Protein AF-A0A3C0PLE2-F1 (afdb_monomer)

Radius of gyration: 24.41 Å; Cα contacts (8 Å, |Δi|>4): 109; chains: 1; bounding box: 42×30×70 Å

Mean predicted aligned error: 6.62 Å

Secondary structure (DSSP, 8-state):
----HHHHHHHHHHHH-HHHHHHHHHHHHHHHHHHTHHHHT--S-S-EEETTEEE-TTTS--BGGGTT-S-SSBP-TTSHHHHHHHHHTS-GGGGT-HHHHHHHHH-

pLDDT: mean 91.85, std 6.39, range [61.78, 97.88]

Structure (mmCIF, N/CA/C/O backbone):
data_AF-A0A3C0PLE2-F1
#
_entry.id   AF-A0A3C0PL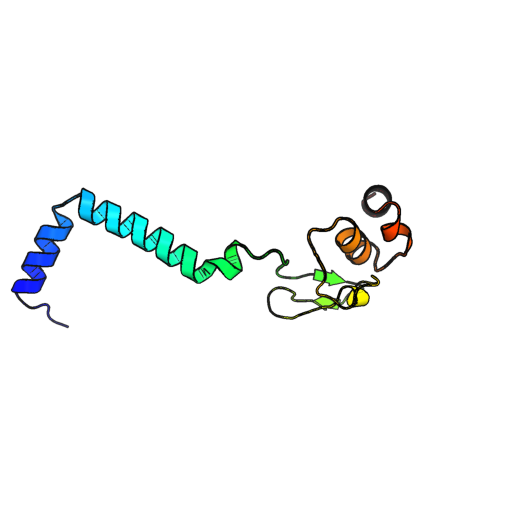E2-F1
#
loop_
_atom_site.group_PDB
_atom_site.id
_atom_site.type_symbol
_atom_site.label_atom_id
_atom_site.label_alt_id
_atom_site.label_comp_id
_atom_site.label_asym_id
_atom_site.label_entity_id
_atom_site.label_seq_id
_atom_site.pdbx_PDB_ins_code
_atom_site.Cartn_x
_atom_site.Cartn_y
_atom_site.Cartn_z
_atom_site.occupancy
_atom_site.B_iso_or_equiv
_atom_site.auth_seq_id
_atom_site.auth_comp_id
_atom_site.auth_asym_id
_atom_site.auth_atom_id
_atom_site.pdbx_PDB_model_num
ATOM 1 N N . MET A 1 1 ? -11.882 -18.186 33.638 1.00 61.78 1 MET A N 1
ATOM 2 C CA . MET A 1 1 ? -11.390 -17.072 34.486 1.00 61.78 1 MET A CA 1
ATOM 3 C C . MET A 1 1 ? -12.573 -16.410 35.198 1.00 61.78 1 MET A C 1
ATOM 5 O O . MET A 1 1 ? -13.479 -15.935 34.525 1.00 61.78 1 MET A O 1
ATOM 9 N N . LYS A 1 2 ? -12.646 -16.446 36.538 1.00 83.50 2 LYS A N 1
ATOM 10 C CA . LYS A 1 2 ? -13.781 -15.901 37.317 1.00 83.50 2 LYS A CA 1
ATOM 11 C C . LYS A 1 2 ? -13.434 -14.468 37.749 1.00 83.50 2 LYS A C 1
ATOM 13 O O . LYS A 1 2 ? -12.483 -14.277 38.495 1.00 83.50 2 LYS A O 1
ATOM 18 N N . LEU A 1 3 ? -14.164 -13.458 37.266 1.00 83.38 3 LEU A N 1
ATOM 19 C CA . LEU A 1 3 ? -13.929 -12.059 37.663 1.00 83.38 3 LEU A CA 1
ATOM 20 C C . LEU A 1 3 ? -14.190 -11.871 39.165 1.00 83.38 3 LEU A C 1
ATOM 22 O O . LEU A 1 3 ? -15.225 -12.323 39.668 1.00 83.38 3 LEU A O 1
ATOM 26 N N . SER A 1 4 ? -13.291 -11.166 39.859 1.00 92.56 4 SER A N 1
ATOM 27 C CA . SER A 1 4 ? -13.497 -10.789 41.261 1.00 92.56 4 SER A CA 1
ATOM 28 C C . SER A 1 4 ? -14.770 -9.934 41.417 1.00 92.56 4 SER A C 1
ATOM 30 O O . SER A 1 4 ? -15.156 -9.228 40.475 1.00 92.56 4 SER A O 1
ATOM 32 N N . PRO A 1 5 ? -15.435 -9.951 42.587 1.00 91.38 5 PRO A N 1
ATOM 33 C CA . PRO A 1 5 ? -16.635 -9.143 42.832 1.00 91.38 5 PRO A CA 1
ATOM 34 C C . PRO A 1 5 ? -16.427 -7.646 42.548 1.00 91.38 5 PRO A C 1
ATOM 36 O O . PRO A 1 5 ? -17.301 -6.990 41.978 1.00 91.38 5 PRO A O 1
ATOM 39 N N . LEU A 1 6 ? -15.235 -7.125 42.858 1.00 91.75 6 LEU A N 1
ATOM 40 C CA . LEU A 1 6 ? -14.853 -5.741 42.584 1.00 91.75 6 LEU A CA 1
ATOM 41 C C . LEU A 1 6 ? -14.789 -5.446 41.076 1.00 91.75 6 LEU A C 1
ATOM 43 O O . LEU A 1 6 ? -15.358 -4.455 40.615 1.00 91.75 6 LEU A O 1
ATOM 47 N N . ASN A 1 7 ? -14.159 -6.324 40.290 1.00 91.81 7 ASN A N 1
ATOM 48 C CA . ASN A 1 7 ? -14.051 -6.144 38.840 1.00 91.81 7 ASN A CA 1
ATOM 49 C C . ASN A 1 7 ? -15.401 -6.314 38.133 1.00 91.81 7 ASN A C 1
ATOM 51 O O . ASN A 1 7 ? -15.686 -5.587 37.183 1.00 91.81 7 ASN A O 1
ATOM 55 N N . LYS A 1 8 ? -16.282 -7.192 38.633 1.00 92.12 8 LYS A N 1
ATOM 56 C CA . LYS A 1 8 ? -17.668 -7.293 38.143 1.00 92.12 8 LYS A CA 1
ATOM 57 C C . LYS A 1 8 ? -18.437 -5.987 38.338 1.00 92.12 8 LYS A C 1
ATOM 59 O O . LYS A 1 8 ? -19.123 -5.536 37.421 1.00 92.12 8 LYS A O 1
ATOM 64 N N . ARG A 1 9 ? -18.301 -5.356 39.510 1.00 92.50 9 ARG A N 1
ATOM 65 C CA . ARG A 1 9 ? -18.958 -4.074 39.802 1.00 92.50 9 ARG A CA 1
ATOM 66 C C . ARG A 1 9 ? -18.409 -2.947 38.927 1.00 92.50 9 ARG A C 1
ATOM 68 O O . ARG A 1 9 ? -19.197 -2.190 38.367 1.00 92.50 9 ARG A O 1
ATOM 75 N N . ARG A 1 10 ? -17.086 -2.878 38.742 1.00 93.44 10 ARG A N 1
ATOM 76 C CA . ARG A 1 10 ? -16.444 -1.915 37.827 1.00 93.44 10 ARG A CA 1
ATOM 77 C C . ARG A 1 10 ? -16.933 -2.083 36.388 1.00 93.44 10 ARG A C 1
ATOM 79 O O . ARG A 1 10 ? -17.320 -1.095 35.774 1.00 93.44 10 ARG A O 1
ATOM 86 N N . LEU A 1 11 ? -17.005 -3.318 35.888 1.00 89.38 11 LEU A N 1
ATOM 87 C CA . LEU A 1 11 ? -17.506 -3.603 34.541 1.00 89.38 11 LEU A CA 1
ATOM 88 C C . LEU A 1 11 ? -18.986 -3.221 34.378 1.00 89.38 11 LEU A C 1
ATOM 90 O O . LEU A 1 11 ? -19.367 -2.666 33.351 1.00 89.38 11 LEU A O 1
ATOM 94 N N . SER A 1 12 ? -19.816 -3.477 35.392 1.00 91.50 12 SER A N 1
ATOM 95 C CA . SER A 1 12 ? -21.223 -3.052 35.396 1.00 91.50 12 SER A CA 1
ATOM 96 C C . SER A 1 12 ? -21.356 -1.525 35.357 1.00 91.50 12 SER A C 1
ATOM 98 O O . SER A 1 12 ? -22.092 -0.992 34.529 1.00 91.50 12 SER A O 1
ATOM 100 N N . ASN A 1 13 ? -20.588 -0.809 36.186 1.00 92.69 13 ASN A N 1
ATOM 101 C CA . ASN A 1 13 ? -20.573 0.656 36.194 1.00 92.69 13 ASN A CA 1
ATOM 102 C C . ASN A 1 13 ? -20.084 1.234 34.858 1.00 92.69 13 ASN A C 1
ATOM 104 O O . ASN A 1 13 ? -20.672 2.186 34.352 1.00 92.69 13 ASN A O 1
ATOM 108 N N . PHE A 1 14 ? -19.055 0.628 34.263 1.00 93.12 14 PHE A N 1
ATOM 109 C CA . PHE A 1 14 ? -18.540 1.011 32.952 1.00 93.12 14 PHE A CA 1
ATOM 110 C C . PHE A 1 14 ? -19.605 0.857 31.857 1.00 93.12 14 PHE A C 1
ATOM 112 O O . PHE A 1 14 ? -19.877 1.808 31.131 1.00 93.12 14 PHE A O 1
ATOM 119 N N . LYS A 1 15 ? -20.283 -0.299 31.796 1.00 92.12 15 LYS A N 1
ATOM 120 C CA . LYS A 1 15 ? -21.345 -0.567 30.808 1.00 92.12 15 LYS A CA 1
ATOM 121 C C . LYS A 1 15 ? -22.569 0.345 30.960 1.00 92.12 15 LYS A C 1
ATOM 123 O O . LYS A 1 15 ? -23.240 0.617 29.970 1.00 92.12 15 LYS A O 1
ATOM 128 N N . LYS A 1 16 ? -22.869 0.824 32.174 1.00 95.25 16 LYS A N 1
ATOM 129 C CA . LYS A 1 16 ? -23.956 1.792 32.418 1.00 95.25 16 LYS A CA 1
ATOM 130 C C . LYS A 1 16 ? -23.621 3.203 31.924 1.00 95.25 16 LYS A C 1
ATOM 132 O O . LYS A 1 16 ? -24.532 3.972 31.625 1.00 95.25 16 LYS A O 1
ATOM 137 N N . ASN A 1 17 ? -22.340 3.555 31.824 1.00 95.38 17 ASN A N 1
ATOM 138 C CA . ASN A 1 17 ? -21.914 4.850 31.312 1.00 95.38 17 ASN A CA 1
ATOM 139 C C . ASN A 1 17 ? -21.806 4.808 29.780 1.00 95.38 17 ASN A C 1
ATOM 141 O O . ASN A 1 17 ? -20.803 4.359 29.226 1.00 95.38 17 ASN A O 1
ATOM 145 N N . ARG A 1 18 ? -22.825 5.337 29.086 1.00 93.06 18 ARG A N 1
ATOM 14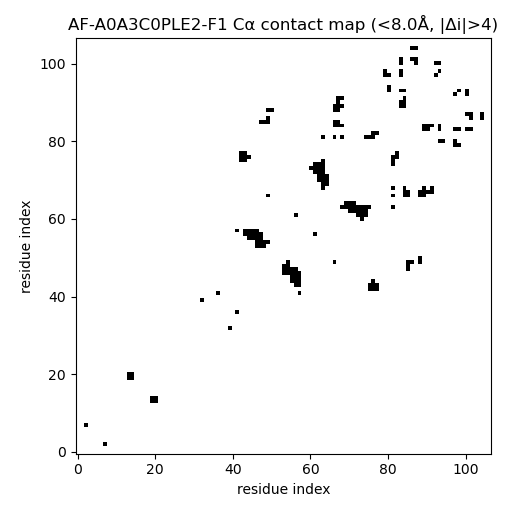6 C CA . ARG A 1 18 ? -22.847 5.373 27.613 1.00 93.06 18 ARG A CA 1
ATOM 147 C C . ARG A 1 18 ? -21.624 6.072 27.013 1.00 93.06 18 ARG A C 1
ATOM 149 O O . ARG A 1 18 ? -21.128 5.608 25.993 1.00 93.06 18 ARG A O 1
ATOM 156 N N . ARG A 1 19 ? -21.111 7.139 27.644 1.00 96.00 19 ARG A N 1
ATOM 157 C CA . ARG A 1 19 ? -19.917 7.854 27.158 1.00 96.00 19 ARG A CA 1
ATOM 158 C C . ARG A 1 19 ? -18.678 6.971 27.242 1.00 96.00 19 ARG A C 1
ATOM 160 O O . ARG A 1 19 ? -17.939 6.899 26.276 1.00 96.00 19 ARG A O 1
ATOM 167 N N . ALA A 1 20 ? -18.497 6.252 28.350 1.00 94.81 20 ALA A N 1
ATOM 168 C CA . ALA A 1 20 ? -17.359 5.350 28.525 1.00 94.81 20 ALA A CA 1
ATOM 169 C C . ALA A 1 20 ? -17.347 4.224 27.477 1.00 94.81 20 ALA A C 1
ATOM 171 O O . ALA A 1 20 ? -16.296 3.904 26.927 1.00 94.81 20 ALA A O 1
ATOM 172 N N . VAL A 1 21 ? -18.522 3.671 27.155 1.00 95.94 21 VAL A N 1
ATOM 173 C CA . VAL A 1 21 ? -18.666 2.655 26.102 1.00 95.94 21 VAL A CA 1
ATOM 174 C C . VAL A 1 21 ? -18.339 3.237 24.725 1.00 95.94 21 VAL A C 1
ATOM 176 O O . VAL A 1 21 ? -17.542 2.647 24.003 1.00 95.94 21 VAL A O 1
ATOM 179 N N . TRP A 1 22 ? -18.887 4.404 24.374 1.00 97.31 22 TRP A N 1
ATOM 180 C CA . TRP A 1 22 ? -18.577 5.074 23.105 1.00 97.31 22 TRP A CA 1
ATOM 181 C C . TRP A 1 22 ? -17.097 5.431 22.972 1.00 97.31 22 TRP A C 1
ATOM 183 O O . TRP A 1 22 ? -16.499 5.156 21.936 1.00 97.31 22 TRP A O 1
ATOM 193 N N . SER A 1 23 ? -16.488 5.985 24.022 1.00 97.00 23 SER A N 1
ATOM 194 C CA . SER A 1 23 ? -15.058 6.293 24.042 1.00 97.00 23 SER A CA 1
ATOM 195 C C . SER A 1 23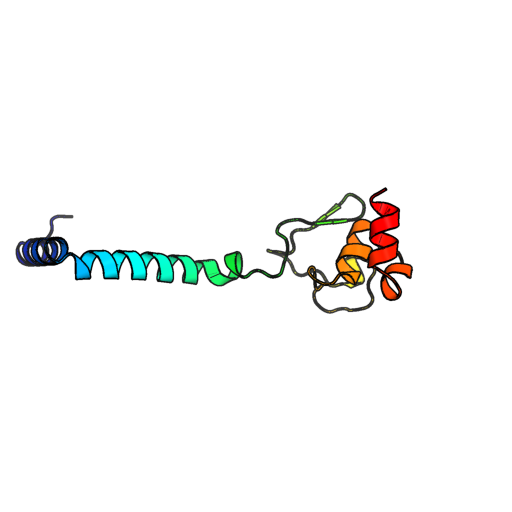 ? -14.209 5.043 23.842 1.00 97.00 23 SER A C 1
ATOM 197 O O . SER A 1 23 ? -13.246 5.101 23.089 1.00 97.00 23 SER A O 1
ATOM 199 N N . LEU A 1 24 ? -14.576 3.913 24.457 1.00 96.69 24 LEU A N 1
ATOM 200 C CA . LEU A 1 24 ? -13.882 2.646 24.229 1.00 96.69 24 LEU A CA 1
ATOM 201 C C . LEU A 1 24 ? -14.008 2.191 22.779 1.00 96.69 24 LEU A C 1
ATOM 203 O O . LEU A 1 24 ? -13.001 1.818 22.200 1.00 96.69 24 LEU A O 1
ATOM 207 N N . PHE A 1 25 ? -15.200 2.252 22.180 1.00 97.44 25 PHE A N 1
ATOM 208 C CA . PHE A 1 25 ? -15.372 1.879 20.773 1.00 97.44 25 PHE A CA 1
ATOM 209 C C . PHE A 1 25 ? -14.543 2.758 19.836 1.00 97.44 25 PHE A C 1
ATOM 211 O O . PHE A 1 25 ? -13.802 2.228 19.014 1.00 97.44 25 PHE A O 1
ATOM 218 N N . ILE A 1 26 ? -14.624 4.082 19.985 1.00 97.75 26 ILE A N 1
ATOM 219 C CA . ILE A 1 26 ? -13.852 5.025 19.165 1.00 97.75 26 ILE A CA 1
ATOM 220 C C . ILE A 1 26 ? -12.355 4.769 19.347 1.00 97.75 26 ILE A C 1
ATOM 222 O O . ILE A 1 26 ? -11.639 4.611 18.364 1.00 97.75 26 ILE A O 1
ATOM 226 N N . PHE A 1 27 ? -11.890 4.664 20.594 1.00 97.69 27 PHE A N 1
ATOM 227 C CA . PHE A 1 27 ? -10.491 4.380 20.891 1.00 97.69 27 PHE A CA 1
ATOM 228 C C . PHE A 1 27 ? -10.044 3.040 20.305 1.00 97.69 27 PHE A C 1
ATOM 230 O O . PHE A 1 27 ? -9.004 2.989 19.667 1.00 97.69 27 PHE A O 1
ATOM 237 N N . SER A 1 28 ? -10.818 1.967 20.473 1.00 97.88 28 SER A N 1
ATOM 238 C CA . SER A 1 28 ? -10.481 0.647 19.937 1.00 97.88 28 SER A CA 1
ATOM 239 C C . SER A 1 28 ? -10.417 0.636 18.414 1.00 97.88 28 SER A C 1
ATOM 241 O O . SER A 1 28 ? -9.542 -0.030 17.871 1.00 97.88 28 SER A O 1
ATOM 243 N N . ILE A 1 29 ? -11.295 1.374 17.727 1.00 97.25 29 ILE A N 1
ATOM 244 C CA . ILE A 1 29 ? -11.239 1.515 16.266 1.00 97.25 29 ILE A CA 1
ATOM 245 C C . ILE A 1 29 ? -9.987 2.291 15.863 1.00 97.25 29 ILE A C 1
ATOM 247 O O . ILE A 1 29 ? -9.212 1.792 15.058 1.00 97.25 29 ILE A O 1
ATOM 251 N N . LEU A 1 30 ? -9.755 3.473 16.440 1.00 96.44 30 LEU A N 1
ATOM 252 C CA . LEU A 1 30 ? -8.586 4.296 16.113 1.00 96.44 30 LEU A CA 1
ATOM 253 C C . LEU A 1 30 ? -7.275 3.561 16.413 1.00 96.44 30 LEU A C 1
ATOM 255 O O . LEU A 1 30 ? -6.373 3.540 15.581 1.00 96.44 30 LEU A O 1
ATOM 259 N N . PHE A 1 31 ? -7.190 2.911 17.572 1.00 96.12 31 PHE A N 1
ATOM 260 C CA . PHE A 1 31 ? -6.051 2.090 17.959 1.00 96.12 31 PHE A CA 1
ATOM 261 C C . PHE A 1 31 ? -5.879 0.898 17.013 1.00 96.12 31 PHE A C 1
ATOM 263 O O . PHE A 1 31 ? -4.782 0.674 16.514 1.00 96.12 31 PHE A O 1
ATOM 270 N N . GLY A 1 32 ? -6.961 0.180 16.701 1.00 96.19 32 GLY A N 1
ATOM 271 C CA . GLY A 1 32 ? -6.937 -0.919 15.738 1.00 96.19 32 GLY A CA 1
ATOM 272 C C . GLY A 1 32 ? -6.420 -0.473 14.371 1.00 96.19 32 GLY A C 1
ATOM 273 O O . GLY A 1 32 ? -5.490 -1.078 13.854 1.00 96.19 32 GLY A O 1
ATOM 274 N N . LEU A 1 33 ? -6.948 0.626 13.825 1.00 94.56 33 LEU A N 1
ATOM 275 C CA . LEU A 1 33 ? -6.482 1.203 12.561 1.00 94.56 33 LEU A CA 1
ATOM 276 C C . LEU A 1 33 ? -5.015 1.642 12.633 1.00 94.56 33 LEU A C 1
ATOM 278 O O . LEU A 1 33 ? -4.287 1.434 11.671 1.00 94.56 33 L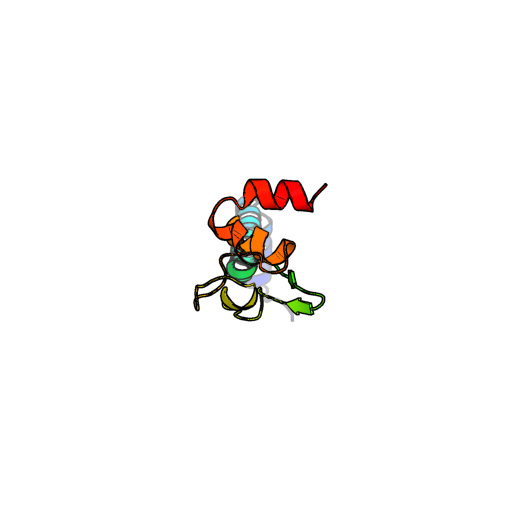EU A O 1
ATOM 282 N N . SER A 1 34 ? -4.559 2.183 13.770 1.00 92.25 34 SER A N 1
ATOM 283 C CA . SER A 1 34 ? -3.158 2.595 13.939 1.00 92.25 34 SER A CA 1
ATOM 284 C C . SER A 1 34 ? -2.171 1.426 13.872 1.00 92.25 34 SER A C 1
ATOM 286 O O . SER A 1 34 ? -1.074 1.592 13.352 1.00 92.25 34 SER A O 1
ATOM 288 N N . LEU A 1 35 ? -2.568 0.230 14.327 1.00 91.88 35 LEU A N 1
ATOM 289 C CA . LEU A 1 35 ? -1.734 -0.973 14.222 1.00 91.88 35 LEU A CA 1
ATOM 290 C C . LEU A 1 35 ? -1.567 -1.442 12.771 1.00 91.88 35 LEU A C 1
ATOM 292 O O . LEU A 1 35 ? -0.561 -2.058 12.443 1.00 91.88 35 LEU A O 1
ATOM 296 N N . PHE A 1 36 ? -2.540 -1.139 11.908 1.00 89.19 36 PHE A N 1
ATOM 297 C CA . PHE A 1 36 ? -2.502 -1.443 10.476 1.00 89.19 36 PHE A CA 1
ATOM 298 C C . PHE A 1 36 ? -2.230 -0.195 9.631 1.00 89.19 36 PHE A C 1
ATOM 300 O O . PHE A 1 36 ? -2.531 -0.190 8.438 1.00 89.19 36 PHE A O 1
ATOM 307 N N . ALA A 1 37 ? -1.674 0.867 10.224 1.00 83.44 37 ALA A N 1
ATOM 308 C CA . ALA A 1 37 ? -1.448 2.126 9.524 1.00 83.44 37 ALA A CA 1
ATOM 309 C C . ALA A 1 37 ? -0.493 1.952 8.341 1.00 83.44 37 ALA A C 1
ATOM 311 O O . ALA A 1 37 ? -0.769 2.480 7.275 1.00 83.44 37 ALA A O 1
ATOM 312 N N . GLU A 1 38 ? 0.563 1.152 8.492 1.00 74.44 38 GLU A N 1
ATOM 313 C CA . GLU A 1 38 ? 1.500 0.864 7.398 1.00 74.44 38 GLU A CA 1
ATOM 314 C C . GLU A 1 38 ? 0.832 0.136 6.222 1.00 74.44 38 GLU A C 1
ATOM 316 O O . GLU A 1 38 ? 1.239 0.320 5.083 1.00 74.44 38 GLU A O 1
ATOM 321 N N . PHE A 1 39 ? -0.225 -0.647 6.471 1.00 78.38 39 PHE A N 1
ATOM 322 C CA . PHE A 1 39 ? -1.000 -1.296 5.411 1.00 78.38 39 PHE A CA 1
ATOM 323 C C . PHE A 1 39 ? -2.051 -0.356 4.807 1.00 78.38 39 PHE A C 1
ATOM 325 O O . PHE A 1 39 ? -2.268 -0.356 3.599 1.00 78.38 39 PHE A O 1
ATOM 332 N N . LEU A 1 40 ? -2.711 0.450 5.644 1.00 75.88 40 LEU A N 1
ATOM 333 C CA . LEU A 1 40 ? -3.782 1.357 5.226 1.00 75.88 40 LEU A CA 1
ATOM 334 C C . LEU A 1 40 ? -3.256 2.608 4.508 1.00 75.88 40 LEU A C 1
ATOM 336 O O . LEU A 1 40 ? -3.907 3.109 3.597 1.00 75.88 40 LEU A O 1
ATOM 340 N N . ALA A 1 41 ? -2.092 3.104 4.920 1.00 74.25 41 ALA A N 1
ATOM 341 C CA . ALA A 1 41 ? -1.387 4.235 4.327 1.00 74.25 41 ALA A CA 1
ATOM 342 C C . ALA A 1 41 ? -0.239 3.771 3.416 1.00 74.25 41 ALA A C 1
ATOM 344 O O . ALA A 1 41 ? 0.726 4.505 3.223 1.00 74.25 41 ALA A O 1
ATOM 345 N N . ASN A 1 42 ? -0.316 2.546 2.887 1.00 74.81 42 ASN A N 1
ATOM 346 C CA . ASN A 1 42 ? 0.713 2.049 1.991 1.00 74.81 42 ASN A CA 1
ATOM 347 C C . ASN A 1 42 ? 0.634 2.782 0.646 1.00 74.81 42 ASN A C 1
ATOM 349 O O . ASN A 1 42 ? -0.388 2.731 -0.038 1.00 74.81 42 ASN A O 1
ATOM 353 N N . ASP A 1 43 ? 1.730 3.413 0.237 1.00 78.69 43 ASP A N 1
ATOM 354 C CA . ASP A 1 43 ? 1.849 4.037 -1.085 1.00 78.69 43 ASP A CA 1
ATOM 355 C C . ASP A 1 43 ? 2.175 3.024 -2.195 1.00 78.69 43 ASP A C 1
ATOM 357 O O . ASP A 1 43 ? 2.265 3.384 -3.371 1.00 78.69 43 ASP A O 1
ATOM 361 N N . LYS A 1 44 ? 2.327 1.743 -1.833 1.00 88.19 44 LYS A N 1
ATOM 362 C CA . LYS A 1 44 ? 2.688 0.656 -2.742 1.00 88.19 44 LYS A CA 1
ATOM 363 C C . LYS A 1 44 ? 1.499 -0.266 -3.030 1.00 88.19 44 LYS A C 1
ATOM 365 O O . LYS A 1 44 ? 0.737 -0.603 -2.120 1.00 88.19 44 LYS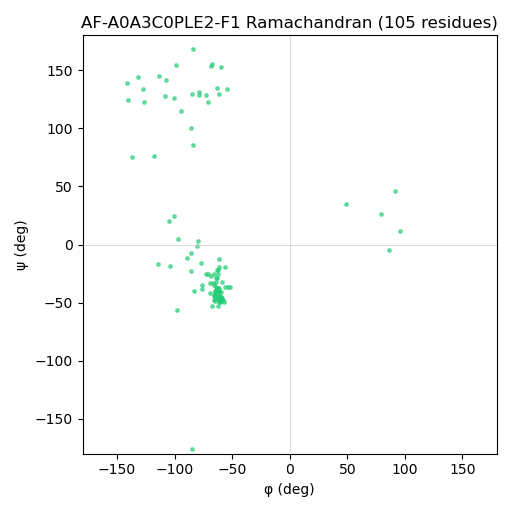 A O 1
ATOM 370 N N . PRO A 1 45 ? 1.358 -0.752 -4.272 1.00 90.38 45 PRO A N 1
ATOM 371 C CA . PRO A 1 45 ? 0.375 -1.772 -4.609 1.00 90.38 45 PRO A CA 1
ATOM 372 C C . PRO A 1 45 ? 0.714 -3.118 -3.950 1.00 90.38 45 PRO A C 1
ATOM 374 O O . PRO A 1 45 ? 1.871 -3.437 -3.674 1.00 90.38 45 PRO A O 1
ATOM 377 N N . ILE A 1 46 ? -0.313 -3.949 -3.743 1.00 89.88 46 ILE A N 1
ATOM 378 C CA . ILE A 1 46 ? -0.144 -5.310 -3.207 1.00 89.88 46 ILE A CA 1
ATOM 379 C C . ILE A 1 46 ? 0.561 -6.212 -4.227 1.00 89.88 46 ILE A C 1
ATOM 381 O O . ILE A 1 46 ? 1.432 -7.000 -3.862 1.00 89.88 46 ILE A O 1
ATOM 385 N N . LEU A 1 47 ? 0.173 -6.095 -5.498 1.00 93.06 47 LEU A N 1
ATOM 386 C CA . LEU A 1 47 ? 0.671 -6.914 -6.595 1.00 93.06 47 LEU A CA 1
ATOM 387 C C . LEU A 1 47 ? 0.832 -6.054 -7.851 1.00 93.06 47 LEU A C 1
ATOM 389 O O . LEU A 1 47 ? -0.040 -5.241 -8.158 1.00 93.06 47 LEU A O 1
ATOM 393 N N . VAL A 1 48 ? 1.919 -6.269 -8.584 1.00 95.00 48 VAL A N 1
ATOM 394 C CA . VAL A 1 48 ? 2.198 -5.650 -9.885 1.00 95.00 48 VAL A CA 1
ATOM 395 C C . VAL A 1 48 ? 2.517 -6.754 -10.878 1.00 95.00 48 VAL A C 1
ATOM 397 O O . VAL A 1 48 ? 3.293 -7.652 -10.567 1.00 95.00 48 VAL A O 1
ATOM 400 N N . SER A 1 49 ? 1.925 -6.693 -12.070 1.00 94.31 49 SER A N 1
ATOM 401 C CA . SER A 1 49 ? 2.339 -7.539 -13.187 1.00 94.31 49 SER A CA 1
ATOM 402 C C . SER A 1 49 ? 3.220 -6.728 -14.123 1.00 94.31 49 SER A C 1
ATOM 404 O O . SER A 1 49 ? 2.813 -5.655 -14.563 1.00 94.31 49 SER A O 1
ATOM 406 N N . TYR A 1 50 ? 4.412 -7.239 -14.414 1.00 96.00 50 TYR A N 1
ATOM 407 C CA . TYR A 1 50 ? 5.355 -6.613 -15.330 1.00 96.00 50 TYR A CA 1
ATOM 408 C C . TYR A 1 50 ? 6.024 -7.691 -16.181 1.00 96.00 50 TYR A C 1
ATOM 410 O O . TYR A 1 50 ? 6.562 -8.660 -15.651 1.00 96.00 50 TYR A O 1
ATOM 418 N N . ARG A 1 51 ? 5.934 -7.555 -17.512 1.00 93.81 51 ARG A N 1
ATOM 419 C CA . ARG A 1 51 ? 6.484 -8.504 -18.505 1.00 93.81 51 ARG A CA 1
ATOM 420 C C . ARG A 1 51 ? 6.129 -9.984 -18.247 1.00 93.81 51 ARG A C 1
ATOM 422 O O . ARG A 1 51 ? 6.913 -10.879 -18.541 1.00 93.81 51 ARG A O 1
ATOM 429 N N . GLY A 1 52 ? 4.928 -10.244 -17.723 1.00 93.38 52 GLY A N 1
ATOM 430 C CA . GLY A 1 52 ? 4.435 -11.597 -17.429 1.00 93.38 52 GLY A CA 1
ATOM 431 C C . GLY A 1 52 ? 4.840 -12.152 -16.059 1.00 93.38 52 GLY A C 1
ATOM 432 O O . GLY A 1 52 ? 4.348 -13.211 -15.673 1.00 93.38 52 GLY A O 1
ATOM 433 N N . GLU A 1 53 ? 5.663 -11.433 -15.296 1.00 94.69 53 GLU A N 1
ATOM 434 C CA . GLU A 1 53 ? 6.028 -11.782 -13.923 1.00 94.69 53 GLU A CA 1
ATOM 435 C C . GLU A 1 53 ? 5.191 -10.996 -12.904 1.00 94.69 53 GLU A C 1
ATOM 437 O O . GLU A 1 53 ? 4.659 -9.919 -13.197 1.00 94.69 53 GLU A O 1
ATOM 442 N N . LEU A 1 54 ? 5.044 -11.561 -11.703 1.00 96.12 54 LEU A N 1
ATOM 443 C CA . LEU A 1 54 ? 4.308 -10.958 -10.594 1.00 96.12 54 LEU A CA 1
ATOM 444 C C . LEU A 1 54 ? 5.270 -10.489 -9.503 1.00 96.12 54 LEU A C 1
ATOM 446 O O . LEU A 1 54 ? 6.063 -11.265 -8.975 1.00 96.12 54 LEU A O 1
ATOM 450 N N . PHE A 1 55 ? 5.123 -9.228 -9.122 1.00 95.62 55 PHE A N 1
ATOM 451 C CA . PHE A 1 55 ? 5.900 -8.545 -8.095 1.00 95.62 55 PHE A CA 1
ATOM 452 C C . PHE A 1 55 ? 4.984 -8.204 -6.917 1.00 95.62 55 PHE A C 1
ATOM 454 O O . PHE A 1 55 ? 3.818 -7.866 -7.129 1.00 95.62 55 PHE A O 1
ATOM 461 N N . MET A 1 56 ? 5.494 -8.260 -5.679 1.00 94.56 56 MET A N 1
ATOM 462 C CA . MET A 1 56 ? 4.735 -7.944 -4.452 1.00 94.56 56 MET A CA 1
ATOM 463 C C . MET A 1 56 ? 5.342 -6.744 -3.692 1.00 94.56 56 MET A C 1
ATOM 465 O O . MET A 1 56 ? 6.008 -6.941 -2.673 1.00 94.56 56 MET A O 1
ATOM 469 N N . PRO A 1 57 ? 5.142 -5.492 -4.154 1.00 92.75 57 PRO A N 1
ATOM 470 C CA . PRO A 1 57 ? 5.812 -4.314 -3.585 1.00 92.75 57 PRO A CA 1
ATOM 471 C C . PRO A 1 57 ? 5.475 -4.004 -2.123 1.00 92.75 57 PRO A C 1
ATOM 473 O O . PRO A 1 57 ? 6.239 -3.340 -1.431 1.00 92.75 57 PRO A O 1
ATOM 476 N N . VAL A 1 58 ? 4.332 -4.486 -1.627 1.00 89.31 58 VAL A N 1
ATOM 477 C CA . VAL A 1 58 ? 3.953 -4.340 -0.212 1.00 89.31 58 VAL A CA 1
ATOM 478 C C . VAL A 1 58 ? 4.876 -5.108 0.741 1.00 89.31 58 VAL A C 1
ATOM 480 O O . VAL A 1 58 ? 4.998 -4.725 1.901 1.00 89.31 58 VAL A O 1
ATOM 483 N N . THR A 1 59 ? 5.534 -6.178 0.282 1.00 88.31 59 THR A N 1
ATOM 484 C CA . THR A 1 59 ? 6.424 -7.001 1.121 1.00 88.31 59 THR A CA 1
ATOM 485 C C . THR A 1 59 ? 7.887 -6.954 0.701 1.00 88.31 59 THR A C 1
ATOM 487 O O . THR A 1 59 ? 8.741 -7.351 1.492 1.00 88.31 59 THR A O 1
ATOM 490 N N . GLN A 1 60 ? 8.186 -6.498 -0.517 1.00 90.31 60 GLN A N 1
ATOM 491 C CA . GLN A 1 60 ? 9.531 -6.509 -1.086 1.00 90.31 60 GLN A CA 1
ATOM 492 C C . GLN A 1 60 ? 9.890 -5.160 -1.702 1.00 90.31 60 GLN A C 1
ATOM 494 O O . GLN A 1 60 ? 9.056 -4.496 -2.315 1.00 90.31 60 GLN A O 1
ATOM 499 N N . PHE A 1 61 ? 11.162 -4.792 -1.572 1.00 93.12 61 PHE A N 1
ATOM 500 C CA . PHE A 1 61 ? 11.726 -3.619 -2.226 1.00 93.12 61 PHE A CA 1
ATOM 501 C C . PHE A 1 61 ? 12.031 -3.937 -3.692 1.00 93.12 61 PHE A C 1
ATOM 503 O O . PHE A 1 61 ? 12.755 -4.893 -3.979 1.00 93.12 61 PHE A O 1
ATOM 510 N N . TYR A 1 62 ? 11.545 -3.095 -4.602 1.00 95.06 62 TYR A N 1
ATOM 511 C CA . TYR A 1 62 ? 11.922 -3.135 -6.013 1.00 95.06 62 TYR A CA 1
ATOM 512 C C . TYR A 1 62 ? 12.402 -1.750 -6.448 1.00 95.06 62 TYR A C 1
ATOM 514 O O . TYR A 1 62 ? 11.642 -0.784 -6.308 1.00 95.06 62 TYR A O 1
ATOM 522 N N . PRO A 1 63 ? 13.643 -1.629 -6.958 1.00 96.06 63 PRO A N 1
ATOM 523 C CA . PRO A 1 63 ? 14.099 -0.373 -7.520 1.00 96.06 63 PRO A CA 1
ATOM 524 C C . PRO A 1 63 ? 13.342 -0.067 -8.811 1.00 96.06 63 PRO A C 1
ATOM 526 O O . PRO A 1 63 ? 12.916 -0.989 -9.510 1.00 96.06 63 PRO A O 1
ATOM 529 N N . GLU A 1 64 ? 13.225 1.206 -9.164 1.00 95.00 64 GLU A N 1
ATOM 530 C CA . GLU A 1 64 ? 12.560 1.639 -10.398 1.00 95.00 64 GLU A CA 1
ATOM 531 C C . GLU A 1 64 ? 13.196 1.054 -11.665 1.00 95.00 64 GLU A C 1
ATOM 533 O O . GLU A 1 64 ? 12.484 0.669 -12.596 1.00 95.00 64 GLU A O 1
ATOM 538 N N . THR A 1 65 ? 14.515 0.824 -11.647 1.00 95.69 65 THR A N 1
ATOM 539 C CA . TH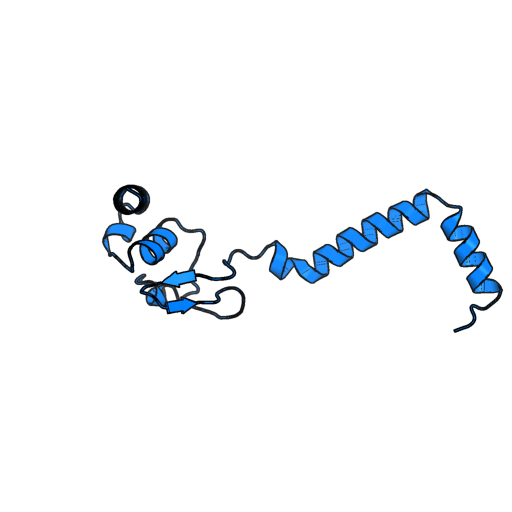R A 1 65 ? 15.226 0.105 -12.721 1.00 95.69 65 THR A CA 1
ATOM 540 C C . THR A 1 65 ? 14.668 -1.291 -13.008 1.00 95.69 65 THR A C 1
ATOM 542 O O . THR A 1 65 ? 14.914 -1.843 -14.077 1.00 95.69 65 THR A O 1
ATOM 545 N N . THR A 1 66 ? 13.913 -1.893 -12.081 1.00 95.88 66 THR A N 1
ATOM 546 C CA . THR A 1 66 ? 13.211 -3.171 -12.314 1.00 95.88 66 THR A CA 1
ATOM 547 C C . THR A 1 66 ? 12.152 -3.033 -13.406 1.00 95.88 66 THR A C 1
ATOM 549 O O . THR A 1 66 ? 11.969 -3.950 -14.204 1.00 95.88 66 THR A O 1
ATOM 552 N N . PHE A 1 67 ? 11.476 -1.885 -13.461 1.00 96.12 67 PHE A N 1
ATOM 553 C CA . PHE A 1 67 ? 10.371 -1.619 -14.381 1.00 96.12 67 PHE A CA 1
ATOM 554 C C . PHE A 1 67 ? 10.803 -0.858 -15.641 1.00 96.12 67 PHE A C 1
ATOM 556 O O . PHE A 1 67 ? 9.960 -0.536 -16.471 1.00 96.12 67 PHE A O 1
ATOM 563 N N . GLY A 1 68 ? 12.109 -0.624 -15.811 1.00 93.88 68 GLY A N 1
ATOM 564 C CA . GLY A 1 68 ? 12.672 0.096 -16.955 1.00 93.88 68 GLY A CA 1
ATOM 565 C C . GLY A 1 68 ? 12.933 1.583 -16.714 1.00 93.88 68 GLY A C 1
ATOM 566 O O . GLY A 1 68 ? 13.198 2.280 -17.683 1.00 93.88 68 GLY A O 1
ATOM 567 N N . GLY A 1 69 ? 12.859 2.056 -15.465 1.00 93.88 69 GLY A N 1
ATOM 568 C CA . GLY A 1 69 ? 13.275 3.413 -15.098 1.00 93.88 69 GLY A CA 1
ATOM 569 C C . GLY A 1 69 ? 14.777 3.528 -14.821 1.00 93.88 69 GLY A C 1
ATOM 570 O O . GLY A 1 69 ? 15.518 2.543 -14.909 1.00 93.88 69 GLY A O 1
ATOM 571 N N . ASP A 1 70 ? 15.219 4.713 -14.406 1.00 92.94 70 ASP A N 1
ATOM 572 C CA . ASP A 1 70 ? 16.647 5.022 -14.216 1.00 92.94 70 ASP A CA 1
ATOM 573 C C . ASP A 1 70 ? 17.075 5.050 -12.744 1.00 92.94 70 ASP A C 1
ATOM 575 O O . ASP A 1 70 ? 18.265 4.934 -12.406 1.00 92.94 70 ASP A O 1
ATOM 579 N N . PHE A 1 71 ? 16.113 5.172 -11.829 1.00 93.00 71 PHE A N 1
ATOM 580 C CA . PHE A 1 71 ? 16.410 5.321 -10.414 1.00 93.00 71 PHE A CA 1
ATOM 581 C C . PHE A 1 71 ? 16.629 3.976 -9.708 1.00 93.00 71 PHE A C 1
ATOM 583 O O . PHE A 1 71 ? 15.819 3.050 -9.739 1.00 93.00 71 PHE A O 1
ATOM 590 N N . LYS A 1 72 ? 17.741 3.878 -8.969 1.00 94.31 72 LYS A N 1
ATOM 591 C CA . LYS A 1 72 ? 18.050 2.726 -8.092 1.00 94.31 72 LYS A CA 1
ATOM 592 C C . LYS A 1 72 ? 17.322 2.781 -6.743 1.00 94.31 72 LYS A C 1
ATOM 594 O O . LYS A 1 72 ? 17.570 1.946 -5.874 1.00 94.31 72 LYS A O 1
ATOM 599 N N . THR A 1 73 ? 16.482 3.789 -6.539 1.00 93.88 73 THR A N 1
ATOM 600 C CA . THR A 1 73 ? 15.616 3.930 -5.368 1.00 93.88 73 THR A CA 1
ATOM 601 C C . THR A 1 73 ? 14.330 3.147 -5.562 1.00 93.88 73 THR A C 1
ATOM 603 O O . THR A 1 73 ? 14.035 2.689 -6.662 1.00 93.88 73 THR A O 1
ATOM 606 N N . GLU A 1 74 ? 13.570 2.985 -4.481 1.00 93.00 74 GLU A N 1
ATOM 607 C CA . GLU A 1 74 ? 12.265 2.338 -4.547 1.00 93.00 74 GLU A CA 1
ATOM 608 C C . GLU A 1 74 ? 11.367 3.007 -5.588 1.00 93.00 74 GLU A C 1
ATOM 610 O O . GLU A 1 74 ? 11.279 4.234 -5.621 1.00 93.00 74 GLU A O 1
ATOM 615 N N . ALA A 1 75 ? 10.704 2.198 -6.414 1.00 94.12 75 ALA A N 1
ATOM 616 C CA . ALA A 1 75 ? 9.792 2.706 -7.426 1.00 94.12 75 ALA A CA 1
ATOM 617 C C . ALA A 1 75 ? 8.624 3.469 -6.778 1.00 94.12 75 ALA A C 1
ATOM 619 O O . ALA A 1 75 ? 7.930 2.950 -5.896 1.00 94.12 75 ALA A O 1
ATOM 620 N N . THR A 1 76 ? 8.362 4.686 -7.254 1.00 94.31 76 THR A N 1
ATOM 621 C CA . THR A 1 76 ? 7.204 5.472 -6.815 1.00 94.31 76 THR A CA 1
ATOM 622 C C . THR A 1 76 ? 5.977 5.042 -7.615 1.00 94.31 76 THR A C 1
ATOM 624 O O . THR A 1 76 ? 5.632 5.638 -8.622 1.00 94.31 76 THR A O 1
ATOM 627 N N . TYR A 1 77 ? 5.274 3.996 -7.175 1.00 93.19 77 TYR A N 1
ATOM 628 C CA . TYR A 1 77 ? 4.147 3.399 -7.923 1.00 93.19 77 TYR A CA 1
ATOM 629 C C . TYR A 1 77 ? 2.947 4.333 -8.182 1.00 93.19 77 TYR A C 1
ATOM 631 O O . TYR A 1 77 ? 2.042 3.990 -8.947 1.00 93.19 77 TYR A O 1
ATOM 639 N N . ARG A 1 78 ? 2.896 5.493 -7.520 1.00 92.00 78 ARG A N 1
ATOM 640 C CA . ARG A 1 78 ? 1.875 6.532 -7.739 1.00 92.00 78 ARG A CA 1
ATOM 641 C C . ARG A 1 78 ? 2.270 7.532 -8.827 1.00 92.00 78 ARG A C 1
ATOM 643 O O . ARG A 1 78 ? 1.417 8.316 -9.230 1.00 92.00 78 ARG A O 1
ATOM 650 N N . ASP A 1 79 ? 3.523 7.501 -9.267 1.00 94.12 79 ASP A N 1
ATOM 651 C CA . ASP A 1 79 ? 4.042 8.343 -10.336 1.00 94.12 79 ASP A CA 1
ATOM 652 C C . ASP A 1 79 ? 3.494 7.869 -11.698 1.00 94.12 79 ASP A C 1
ATOM 654 O O . ASP A 1 79 ? 3.581 6.667 -11.993 1.00 94.12 79 ASP A O 1
ATOM 658 N N . PRO A 1 80 ? 2.912 8.765 -12.520 1.00 94.81 80 PRO A N 1
ATOM 659 C CA . PRO A 1 80 ? 2.489 8.443 -13.881 1.00 94.81 80 PRO A CA 1
ATOM 660 C C . PRO A 1 80 ? 3.583 7.785 -14.730 1.00 94.81 80 PRO A C 1
ATOM 662 O O . PRO A 1 80 ? 3.280 6.863 -15.489 1.00 94.81 80 PRO A O 1
ATOM 665 N N . GLU A 1 81 ? 4.842 8.196 -14.572 1.00 95.44 81 GLU A N 1
ATOM 666 C CA . GLU A 1 81 ? 5.983 7.629 -15.297 1.00 95.44 81 GLU A CA 1
ATOM 667 C C . GLU A 1 81 ? 6.165 6.145 -14.962 1.00 95.44 81 GLU A C 1
ATOM 669 O O . GLU A 1 81 ? 6.136 5.287 -15.845 1.00 95.44 81 GLU A O 1
ATOM 674 N N . VAL A 1 82 ? 6.243 5.812 -13.672 1.00 95.50 82 VAL A N 1
ATOM 675 C CA . VAL A 1 82 ? 6.403 4.429 -13.198 1.00 95.50 82 VAL A CA 1
ATOM 676 C C . VAL A 1 82 ? 5.209 3.564 -13.604 1.00 95.50 82 VAL A C 1
ATOM 678 O O . VAL A 1 82 ? 5.376 2.404 -13.986 1.00 95.50 82 VAL A O 1
ATOM 681 N N . GLN A 1 83 ? 3.991 4.109 -13.562 1.00 95.38 83 GLN A N 1
ATOM 682 C CA . GLN A 1 83 ? 2.803 3.396 -14.038 1.00 95.38 83 GLN A CA 1
ATOM 683 C C . GLN A 1 83 ? 2.869 3.118 -15.541 1.00 95.38 83 GLN A C 1
ATOM 685 O O . GLN A 1 83 ? 2.561 1.997 -15.959 1.00 95.38 83 GLN A O 1
ATOM 690 N N . CYS A 1 84 ? 3.311 4.099 -16.329 1.00 96.50 84 CYS A N 1
ATOM 691 C CA . CYS A 1 84 ? 3.545 3.953 -17.760 1.00 96.50 84 CYS A CA 1
ATOM 692 C C . CYS A 1 84 ? 4.603 2.888 -18.041 1.00 96.50 84 CYS A C 1
ATOM 694 O O . CYS A 1 84 ? 4.351 1.970 -18.820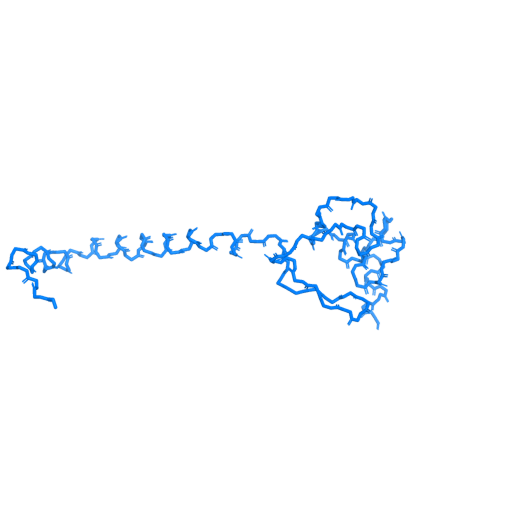 1.00 96.50 84 CYS A O 1
ATOM 696 N N . LEU A 1 85 ? 5.745 2.927 -17.355 1.00 96.38 85 LEU A N 1
ATOM 697 C CA . LEU A 1 85 ? 6.816 1.940 -17.484 1.00 96.38 85 LEU A CA 1
ATOM 698 C C . LEU A 1 85 ? 6.315 0.523 -17.174 1.00 96.38 85 LEU A C 1
ATOM 700 O O . LEU A 1 85 ? 6.494 -0.396 -17.974 1.00 96.38 85 LEU A O 1
ATOM 704 N N . ILE A 1 86 ? 5.583 0.339 -16.074 1.00 95.81 86 ILE A N 1
ATOM 705 C CA . ILE A 1 86 ? 5.014 -0.965 -15.705 1.00 95.81 86 ILE A CA 1
ATOM 706 C C . ILE A 1 86 ? 4.057 -1.487 -16.788 1.00 95.81 86 ILE A C 1
ATOM 708 O O . ILE A 1 86 ? 4.110 -2.662 -17.157 1.00 95.81 86 ILE A O 1
ATOM 712 N N . ARG A 1 87 ? 3.165 -0.630 -17.291 1.00 95.12 87 ARG A N 1
ATOM 713 C CA . ARG A 1 87 ? 2.105 -1.017 -18.235 1.00 95.12 87 ARG A CA 1
ATOM 714 C C . ARG A 1 87 ? 2.615 -1.229 -19.652 1.00 95.12 87 ARG A C 1
ATOM 716 O O . ARG A 1 87 ? 2.169 -2.159 -20.318 1.00 95.12 87 ARG A O 1
ATOM 723 N N . SER A 1 88 ? 3.552 -0.398 -20.085 1.00 94.62 88 SER A N 1
ATOM 724 C CA . SER A 1 88 ? 4.206 -0.487 -21.390 1.00 94.62 88 SER A CA 1
ATOM 725 C C . SER A 1 88 ? 5.268 -1.582 -21.459 1.00 94.62 88 SER A C 1
ATOM 727 O O . SER A 1 88 ? 5.681 -1.975 -22.548 1.00 94.62 88 SER A O 1
ATOM 729 N N . GLY A 1 89 ? 5.715 -2.090 -20.308 1.00 94.50 89 GLY A N 1
ATOM 730 C CA . GLY A 1 89 ? 6.839 -3.012 -20.246 1.00 94.50 89 GLY A CA 1
ATOM 731 C C . GLY A 1 89 ? 8.195 -2.310 -20.355 1.00 94.50 89 GLY A C 1
ATOM 732 O O . GLY A 1 89 ? 9.147 -2.957 -20.785 1.00 94.50 89 GLY A O 1
ATOM 733 N N . GLY A 1 90 ? 8.295 -1.036 -19.970 1.00 94.19 90 GLY A N 1
ATOM 734 C CA . GLY A 1 90 ? 9.538 -0.272 -19.854 1.00 94.19 90 GLY A CA 1
ATOM 735 C C . GLY A 1 90 ? 9.915 0.492 -21.123 1.00 94.19 90 GLY A C 1
ATOM 736 O O . GLY A 1 90 ? 11.055 0.384 -21.568 1.00 94.19 90 GLY A O 1
ATOM 737 N N . LEU A 1 91 ? 8.963 1.192 -21.750 1.00 94.75 91 LEU A N 1
ATOM 738 C CA . LEU A 1 91 ? 9.252 2.064 -22.894 1.00 94.75 91 LEU A CA 1
ATOM 739 C C . LEU A 1 91 ? 9.851 3.400 -22.434 1.00 94.75 91 LEU A C 1
ATOM 741 O O . LEU A 1 91 ? 9.259 4.083 -21.606 1.00 94.75 91 LEU A O 1
ATOM 745 N N . GLU A 1 92 ? 10.959 3.816 -23.052 1.00 93.50 92 GLU A N 1
ATOM 746 C CA . GLU A 1 92 ? 11.650 5.078 -22.725 1.00 93.50 92 GLU A CA 1
ATOM 747 C C . GLU A 1 92 ? 10.785 6.328 -22.966 1.00 93.50 92 GLU A C 1
ATOM 749 O O . GLU A 1 92 ? 10.955 7.335 -22.291 1.00 93.50 92 GLU A O 1
ATOM 754 N N . ILE A 1 93 ? 9.799 6.269 -23.870 1.00 93.25 93 ILE A N 1
ATOM 755 C CA . ILE A 1 93 ? 8.889 7.401 -24.135 1.00 93.25 93 ILE A CA 1
ATOM 756 C C . ILE A 1 93 ? 8.059 7.809 -22.903 1.00 93.25 93 ILE A C 1
ATOM 758 O O . ILE A 1 93 ? 7.581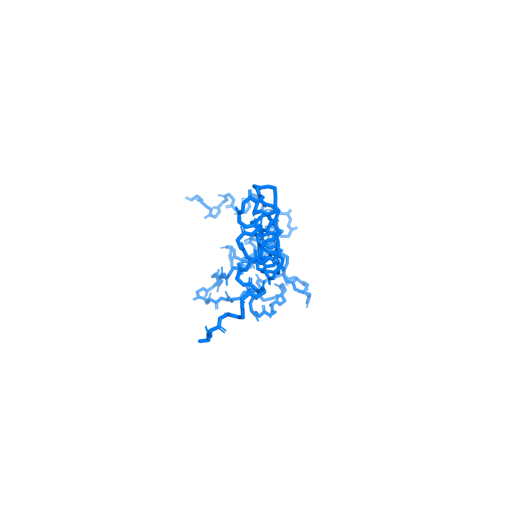 8.939 -22.821 1.00 93.25 93 ILE A O 1
ATOM 762 N N . CYS A 1 94 ? 7.926 6.916 -21.916 1.00 94.38 94 CYS A N 1
ATOM 763 C CA . CYS A 1 94 ? 7.272 7.222 -20.647 1.00 94.38 94 CYS A CA 1
ATOM 764 C C . CYS A 1 94 ? 7.983 8.334 -19.853 1.00 94.38 94 CYS A C 1
ATOM 766 O O . CYS A 1 94 ? 7.326 8.955 -19.025 1.00 94.38 94 CYS A O 1
ATOM 768 N N . PHE A 1 95 ? 9.272 8.599 -20.106 1.00 93.38 95 PHE A N 1
ATOM 769 C CA . PHE A 1 95 ? 10.026 9.687 -19.467 1.00 93.38 95 PHE A CA 1
ATOM 770 C C . PHE A 1 95 ? 9.603 11.080 -19.943 1.00 93.38 95 PHE A C 1
ATOM 772 O O . PHE A 1 95 ? 9.803 12.066 -19.237 1.00 93.38 95 PHE A O 1
ATOM 779 N N . GLU A 1 96 ? 9.052 11.170 -21.153 1.00 92.25 96 GLU A N 1
ATO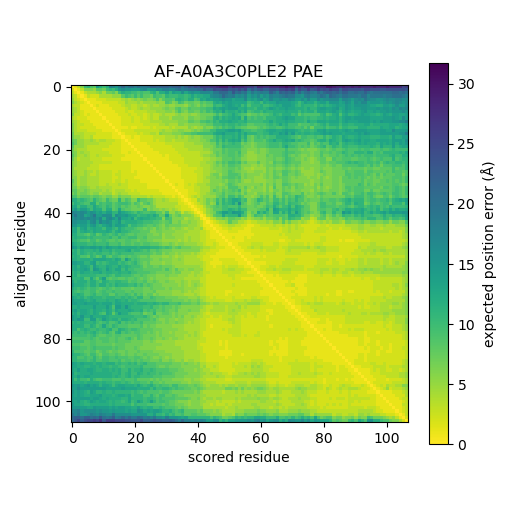M 780 C CA . GLU A 1 96 ? 8.652 12.441 -21.756 1.00 92.25 96 GLU A CA 1
ATOM 781 C C . GLU A 1 96 ? 7.152 12.675 -21.564 1.00 92.25 96 GLU A C 1
ATOM 783 O O . GLU A 1 96 ? 6.759 13.669 -20.957 1.00 92.25 96 GLU A O 1
ATOM 788 N N . ASP A 1 97 ? 6.323 11.729 -22.022 1.00 93.19 97 ASP A N 1
ATOM 789 C CA . ASP A 1 97 ? 4.864 11.872 -22.062 1.00 93.19 97 ASP A CA 1
ATOM 790 C C . ASP A 1 97 ? 4.153 10.578 -21.601 1.00 93.19 97 ASP A C 1
ATOM 792 O O . ASP A 1 97 ? 3.595 9.817 -22.413 1.00 93.19 97 ASP A O 1
ATOM 796 N N . PRO A 1 98 ? 4.138 10.292 -20.284 1.00 93.56 98 PRO A N 1
ATOM 797 C CA . PRO A 1 98 ? 3.566 9.056 -19.757 1.00 93.56 98 PRO A CA 1
ATOM 798 C C . PRO A 1 98 ? 2.050 8.960 -19.963 1.00 93.56 98 PRO A C 1
ATOM 800 O O . PRO A 1 98 ? 1.541 7.874 -20.234 1.00 93.56 98 PRO A O 1
ATOM 803 N N . GLU A 1 99 ? 1.324 10.079 -19.883 1.00 93.50 99 GLU A N 1
ATOM 804 C CA . GLU A 1 99 ? -0.136 10.113 -20.065 1.00 93.50 99 GLU A CA 1
ATOM 805 C C . GLU A 1 99 ? -0.536 9.716 -21.495 1.00 93.50 99 GLU A C 1
ATOM 807 O O . GLU A 1 99 ? -1.354 8.818 -21.683 1.00 93.50 99 GLU A O 1
ATOM 812 N N . ILE A 1 100 ? 0.117 10.303 -22.505 1.00 93.12 100 ILE A N 1
ATOM 813 C CA . ILE A 1 100 ? -0.148 10.011 -23.925 1.00 93.12 100 ILE A CA 1
ATOM 814 C C . ILE A 1 100 ? 0.150 8.542 -24.236 1.00 93.12 100 ILE A C 1
ATOM 816 O O . ILE A 1 100 ? -0.616 7.864 -24.924 1.00 93.12 100 ILE A O 1
ATOM 820 N N . THR A 1 101 ? 1.265 8.035 -23.713 1.00 92.06 101 THR A N 1
ATOM 821 C CA . THR A 1 101 ? 1.680 6.644 -23.914 1.00 92.06 101 THR A CA 1
ATOM 822 C C . THR A 1 101 ? 0.688 5.673 -23.271 1.00 92.06 101 THR A C 1
ATOM 824 O O . THR A 1 101 ? 0.327 4.657 -23.867 1.00 92.06 101 THR A O 1
ATOM 827 N N . MET A 1 102 ? 0.196 5.998 -22.076 1.00 92.69 102 MET A N 1
ATOM 828 C CA . MET A 1 102 ? -0.824 5.216 -21.378 1.00 92.69 102 MET A CA 1
ATOM 829 C C . MET A 1 102 ? -2.167 5.192 -22.118 1.00 92.69 102 MET A C 1
ATOM 831 O O . MET A 1 102 ? -2.793 4.130 -22.219 1.00 92.69 102 MET A O 1
ATOM 835 N N . ASP A 1 103 ? -2.587 6.316 -22.692 1.00 92.94 103 ASP A N 1
ATOM 836 C CA . ASP A 1 103 ? -3.790 6.391 -23.528 1.00 92.94 103 ASP A CA 1
ATOM 837 C C . ASP A 1 103 ? -3.643 5.546 -24.806 1.00 92.94 103 ASP A C 1
ATOM 839 O O . ASP A 1 103 ? -4.564 4.821 -25.197 1.00 92.94 103 ASP A O 1
ATOM 843 N N . ALA A 1 104 ? -2.456 5.555 -25.419 1.00 90.25 104 ALA A N 1
ATOM 844 C CA . ALA A 1 104 ? -2.163 4.758 -26.609 1.00 90.25 104 ALA A CA 1
ATOM 845 C C . ALA A 1 104 ? -2.171 3.240 -26.347 1.00 90.25 104 ALA A C 1
ATOM 847 O O . ALA A 1 104 ? -2.551 2.475 -27.230 1.00 90.25 104 ALA A O 1
ATOM 848 N N . ILE A 1 105 ? -1.763 2.793 -25.152 1.00 87.44 105 ILE A N 1
ATOM 849 C CA . ILE A 1 105 ? -1.700 1.363 -24.783 1.00 87.44 105 ILE A CA 1
ATOM 850 C C . ILE A 1 105 ? -3.048 0.838 -24.261 1.00 87.44 105 ILE A C 1
ATOM 852 O O . ILE A 1 105 ? -3.296 -0.368 -24.276 1.00 87.44 105 ILE A O 1
ATOM 856 N N . SER A 1 106 ? -3.917 1.720 -23.764 1.00 81.25 106 SER A N 1
ATOM 857 C CA . SER A 1 106 ? -5.234 1.344 -23.232 1.00 81.25 106 SER A CA 1
ATOM 858 C C . SER A 1 106 ? -6.342 1.247 -24.290 1.00 81.25 106 SER A C 1
ATOM 860 O O . SER A 1 106 ? -7.439 0.786 -23.959 1.00 81.25 106 SER A O 1
ATOM 862 N N . SER A 1 107 ? -6.049 1.642 -25.535 1.00 63.84 107 SER A N 1
ATOM 863 C CA . SER A 1 107 ? -6.937 1.577 -26.709 1.00 63.84 107 SER A CA 1
ATOM 864 C C . SER A 1 107 ? -6.818 0.252 -27.464 1.00 63.84 107 SER A C 1
ATOM 866 O O . SER A 1 107 ? -7.874 -0.270 -27.891 1.00 63.84 107 SER A O 1
#

Solvent-accessible surface area (backbone atoms only — not comparable to full-atom values): 6216 Å² total; per-residue (Å²): 138,84,77,51,74,68,57,51,51,51,52,52,57,44,69,71,35,64,66,58,49,49,52,48,52,54,48,52,50,54,52,53,49,58,77,42,34,74,71,75,69,45,76,50,55,69,67,44,70,43,89,91,42,82,44,46,53,66,83,42,92,51,36,23,47,78,40,55,50,88,46,84,48,71,51,56,64,79,39,60,40,51,44,25,14,34,74,66,60,31,48,74,62,23,79,80,44,19,67,64,53,44,56,66,72,74,108

Foldseek 3Di:
DDDDPVVVVVVVVQVVPPVSVVVCVVCCVVVVCVVCVCVVVPQDDQWADAPNDIDGVSVDFDFLVVLQDDGRHGDRCVDLLSVLSRQVNHDPCSVPCSPVSVVVSVD

Sequence (107 aa):
MKLSPLNKRRLSNFKKNRRAVWSLFIFSILFGLSLFAEFLANDKPILVSYRGELFMPVTQFYPETTFGGDFKTEATYRDPEVQCLIRSGGLEICFEDPEITMDAISS